Protein AF-A0A8S9NEA8-F1 (afdb_monomer)

Nearest PDB structures (foldseek):
  2g8v-assembly1_A  TM=5.689E-01  e=1.209E+00  Halalkalibacterium halodurans
  6dpm-assembly1_A  TM=5.812E-01  e=1.644E+00  Halalkalibacterium halodurans
  3ey1-assembly1_A  TM=5.734E-01  e=1.546E+00  Halalkalibacterium halodurans
  1zbl-assembly1_A  TM=5.628E-01  e=1.367E+00  Halalkalibacterium halodurans C-125
  6do9-assembly1_A  TM=5.686E-01  e=1.367E+00  Halalkalibacterium halodurans C-125

Structure (mmCIF, N/CA/C/O backbone):
data_AF-A0A8S9NEA8-F1
#
_entry.id   AF-A0A8S9NEA8-F1
#
loop_
_atom_site.group_PDB
_atom_site.id
_atom_site.type_symbol
_atom_site.label_atom_id
_atom_site.label_alt_id
_atom_site.label_comp_id
_atom_site.label_asym_id
_atom_site.label_entity_id
_atom_site.label_seq_id
_atom_site.pdbx_PDB_ins_code
_atom_site.Cartn_x
_atom_site.Cartn_y
_atom_site.Cartn_z
_atom_site.occupancy
_atom_site.B_iso_or_equiv
_atom_site.auth_seq_id
_atom_site.auth_comp_id
_atom_site.auth_asym_id
_atom_site.auth_atom_id
_atom_site.pdbx_PDB_model_num
ATOM 1 N N . MET A 1 1 ? 38.002 18.841 -51.056 1.00 40.88 1 MET A N 1
ATOM 2 C CA . MET A 1 1 ? 37.895 19.223 -49.633 1.00 40.88 1 MET A CA 1
ATOM 3 C C . MET A 1 1 ? 36.606 18.595 -49.121 1.00 40.88 1 MET A C 1
ATOM 5 O O . MET A 1 1 ? 35.541 19.046 -49.517 1.00 40.88 1 MET A O 1
ATOM 9 N N . GLY A 1 2 ? 36.700 17.456 -48.433 1.00 35.84 2 GLY A N 1
ATOM 10 C CA . GLY A 1 2 ? 35.537 16.647 -48.054 1.00 35.84 2 GLY A CA 1
ATOM 11 C C . GLY A 1 2 ? 34.791 17.227 -46.854 1.00 35.84 2 GLY A C 1
ATOM 12 O O . GLY A 1 2 ? 35.421 17.682 -45.902 1.00 35.84 2 GLY A O 1
ATOM 13 N N . MET A 1 3 ? 33.461 17.204 -46.924 1.00 48.31 3 MET A N 1
ATOM 14 C CA . MET A 1 3 ? 32.583 17.226 -45.757 1.00 48.31 3 MET A CA 1
ATOM 15 C C . MET A 1 3 ? 32.344 15.780 -45.316 1.00 48.31 3 MET A C 1
ATOM 17 O O . MET A 1 3 ? 32.078 14.955 -46.177 1.00 48.31 3 MET A O 1
ATOM 21 N N . GLU A 1 4 ? 32.435 15.516 -44.014 1.00 39.16 4 GLU A N 1
ATOM 22 C CA . GLU A 1 4 ? 31.802 14.449 -43.206 1.00 39.16 4 GLU A CA 1
ATOM 23 C C . GLU A 1 4 ? 32.553 14.476 -41.856 1.00 39.16 4 GLU A C 1
ATOM 25 O O . GLU A 1 4 ? 33.761 14.674 -41.829 1.00 39.16 4 GLU A O 1
ATOM 30 N N . GLY A 1 5 ? 31.974 14.393 -40.664 1.00 40.91 5 GLY A N 1
ATOM 31 C CA . GLY A 1 5 ? 30.708 13.825 -40.238 1.00 40.91 5 GLY A CA 1
ATOM 32 C C . GLY A 1 5 ? 30.970 13.126 -38.895 1.00 40.91 5 GLY A C 1
ATOM 33 O O . GLY A 1 5 ? 31.706 12.153 -38.848 1.00 40.91 5 GLY A O 1
ATOM 34 N N . SER A 1 6 ? 30.372 13.655 -37.825 1.00 44.97 6 SER A N 1
ATOM 35 C CA . SER A 1 6 ? 29.808 12.907 -36.686 1.00 44.97 6 SER A CA 1
ATOM 36 C C . SER A 1 6 ? 30.701 12.004 -35.816 1.00 44.97 6 SER A C 1
ATOM 38 O O . SER A 1 6 ? 31.128 10.936 -36.226 1.00 44.97 6 SER A O 1
ATOM 40 N N . HIS A 1 7 ? 30.789 12.330 -34.519 1.00 41.34 7 HIS A N 1
ATOM 41 C CA . HIS A 1 7 ? 30.150 11.518 -33.464 1.00 41.34 7 HIS A CA 1
ATOM 42 C C . HIS A 1 7 ? 30.279 12.201 -32.091 1.00 41.34 7 HIS A C 1
ATOM 44 O O . HIS A 1 7 ? 31.121 11.860 -31.262 1.00 41.34 7 HIS A O 1
ATOM 50 N N . GLY A 1 8 ? 29.388 13.157 -31.822 1.00 38.25 8 GLY A N 1
ATOM 51 C CA . GLY A 1 8 ? 29.035 13.502 -30.447 1.00 38.25 8 GLY A CA 1
ATOM 52 C C . GLY A 1 8 ? 28.154 12.386 -29.892 1.00 38.25 8 GLY A C 1
ATOM 53 O O . GLY A 1 8 ? 27.052 12.166 -30.389 1.00 38.25 8 GLY A O 1
ATOM 54 N N . LYS A 1 9 ? 28.648 11.631 -28.908 1.00 46.66 9 LYS A N 1
ATOM 55 C CA . LYS A 1 9 ? 27.812 10.699 -28.144 1.00 46.66 9 LYS A CA 1
ATOM 56 C C . LYS A 1 9 ? 26.938 11.520 -27.198 1.00 46.66 9 LYS A C 1
ATOM 58 O O . LYS A 1 9 ? 27.447 12.102 -26.247 1.00 46.66 9 LYS A O 1
ATOM 63 N N . ASP A 1 10 ? 25.646 11.573 -27.491 1.00 45.62 10 ASP A N 1
ATOM 64 C CA . ASP A 1 10 ? 24.635 12.220 -26.657 1.00 45.62 10 ASP A CA 1
ATOM 65 C C . ASP A 1 10 ? 24.378 11.405 -25.364 1.00 45.62 10 ASP A C 1
ATOM 67 O O . ASP A 1 10 ? 24.002 10.229 -25.452 1.00 45.62 10 ASP A O 1
ATOM 71 N N . PRO A 1 11 ? 24.565 11.974 -24.156 1.00 43.97 11 PRO A N 1
ATOM 72 C CA . PRO A 1 11 ? 24.272 11.314 -22.893 1.00 43.97 11 PRO A CA 1
ATOM 73 C C . PRO A 1 11 ? 22.848 11.653 -22.406 1.00 43.97 11 PRO A C 1
ATOM 75 O O . PRO A 1 11 ? 22.669 12.164 -21.306 1.00 43.97 11 PRO A O 1
ATOM 78 N N . THR A 1 12 ? 21.802 11.379 -23.188 1.00 49.34 12 THR A N 1
ATOM 79 C CA . THR A 1 12 ? 20.405 11.693 -22.785 1.00 49.34 12 THR A CA 1
ATOM 80 C C . THR A 1 12 ? 19.543 10.476 -22.441 1.00 49.34 12 THR A C 1
ATOM 82 O O . THR A 1 12 ? 18.463 10.623 -21.867 1.00 49.34 12 THR A O 1
ATOM 85 N N . HIS A 1 13 ? 20.021 9.251 -22.675 1.00 45.78 13 HIS A N 1
ATOM 86 C CA . HIS A 1 13 ? 19.213 8.032 -22.494 1.00 45.78 13 HIS A CA 1
ATOM 87 C C . HIS A 1 13 ? 19.044 7.548 -21.035 1.00 45.78 13 HIS A C 1
ATOM 89 O O . HIS A 1 13 ? 18.246 6.644 -20.782 1.00 45.78 13 HIS A O 1
ATOM 95 N N . GLY A 1 14 ? 19.750 8.141 -20.063 1.00 49.00 14 GLY A N 1
ATOM 96 C CA . GLY A 1 14 ? 19.662 7.753 -18.644 1.00 49.00 14 GLY A CA 1
ATOM 97 C C . GLY A 1 14 ? 18.519 8.416 -17.861 1.00 49.00 14 GLY A C 1
ATOM 98 O O . GLY A 1 14 ? 17.965 7.819 -16.940 1.00 49.00 14 GLY A O 1
ATOM 99 N N . ASN A 1 15 ? 18.108 9.628 -18.248 1.00 56.81 15 ASN A N 1
ATOM 100 C CA . ASN A 1 15 ? 17.265 10.485 -17.403 1.00 56.81 15 ASN A CA 1
ATOM 101 C C . ASN A 1 15 ? 15.751 10.234 -17.531 1.00 56.81 15 ASN A C 1
ATOM 103 O O . ASN A 1 15 ? 14.991 10.570 -16.625 1.00 56.81 15 ASN A O 1
ATOM 107 N N . THR A 1 16 ? 15.276 9.647 -18.630 1.00 61.97 16 THR A N 1
A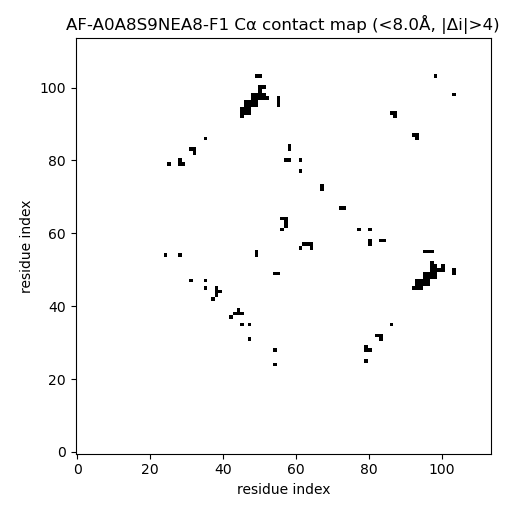TOM 108 C CA . THR A 1 16 ? 13.834 9.437 -18.871 1.00 61.97 16 THR A CA 1
ATOM 109 C C . THR A 1 16 ? 13.274 8.226 -18.123 1.00 61.97 16 THR A C 1
ATOM 111 O O . THR A 1 16 ? 12.157 8.281 -17.607 1.00 61.97 16 THR A O 1
ATOM 114 N N . LYS A 1 17 ? 14.057 7.148 -17.996 1.00 65.06 17 LYS A N 1
ATOM 115 C CA . LYS A 1 17 ? 13.655 5.925 -17.278 1.00 65.06 17 LYS A CA 1
ATOM 116 C C . LYS A 1 17 ? 13.479 6.166 -15.780 1.00 65.06 17 LYS A C 1
ATOM 118 O O . LYS A 1 17 ? 12.496 5.708 -15.206 1.00 65.06 17 LYS A O 1
ATOM 123 N N . LEU A 1 18 ? 14.391 6.930 -15.178 1.00 63.44 18 LEU A N 1
ATOM 124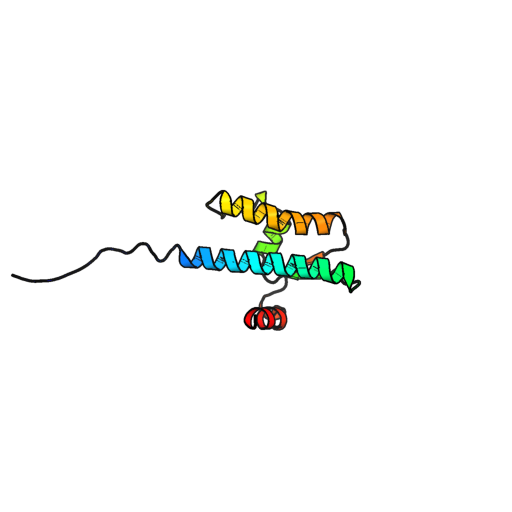 C CA . LEU A 1 18 ? 14.341 7.295 -13.760 1.00 63.44 18 LEU A CA 1
ATOM 125 C C . LEU A 1 18 ? 13.133 8.182 -13.452 1.00 63.44 18 LEU A C 1
ATOM 127 O O . LEU A 1 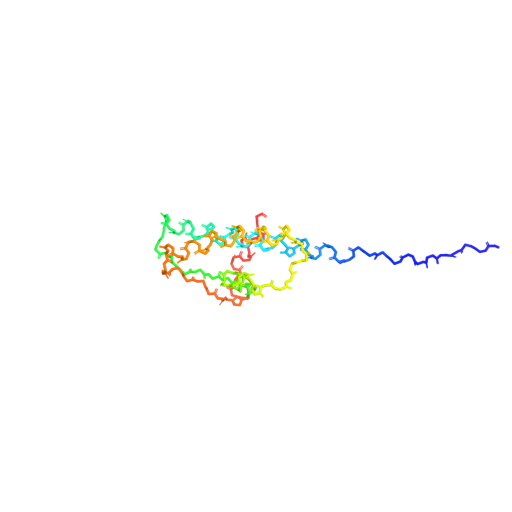18 ? 12.380 7.895 -12.526 1.00 63.44 18 LEU A O 1
ATOM 131 N N . LYS A 1 19 ? 12.875 9.194 -14.291 1.00 66.62 19 LYS A N 1
ATOM 132 C CA . LYS A 1 19 ? 11.679 10.042 -14.169 1.00 66.62 19 LYS A CA 1
ATOM 133 C C . LYS A 1 19 ? 10.390 9.221 -14.245 1.00 66.62 19 LYS A C 1
ATOM 135 O O . LYS A 1 19 ? 9.504 9.415 -13.419 1.00 66.62 19 LYS A O 1
ATOM 140 N N . LYS A 1 20 ? 10.301 8.276 -15.188 1.00 67.31 20 LYS A N 1
ATOM 141 C CA . LYS A 1 20 ? 9.135 7.389 -15.321 1.00 67.31 20 LYS A CA 1
ATOM 142 C C . LYS A 1 20 ? 8.960 6.475 -14.107 1.00 67.31 20 LYS A C 1
ATOM 144 O O . LYS A 1 20 ? 7.842 6.329 -13.628 1.00 67.31 20 LYS A O 1
ATOM 149 N N . ALA A 1 21 ? 10.045 5.888 -13.604 1.00 68.56 21 ALA A N 1
ATOM 150 C CA . ALA A 1 21 ? 10.004 5.070 -12.395 1.00 68.56 21 ALA A CA 1
ATOM 151 C C . ALA A 1 21 ? 9.520 5.888 -11.192 1.00 68.56 21 ALA A C 1
ATOM 153 O O . ALA A 1 21 ? 8.655 5.432 -10.459 1.00 68.56 21 ALA A O 1
ATOM 154 N N . ARG A 1 22 ? 9.996 7.126 -11.035 1.00 69.56 22 ARG A N 1
ATOM 155 C CA . ARG A 1 22 ? 9.573 8.007 -9.942 1.00 69.56 22 ARG A CA 1
ATOM 156 C C . ARG A 1 22 ? 8.072 8.302 -9.973 1.00 69.56 22 ARG A C 1
ATOM 158 O O . ARG A 1 22 ? 7.421 8.211 -8.943 1.00 69.56 22 ARG A O 1
ATOM 165 N N . VAL A 1 23 ? 7.525 8.595 -11.154 1.00 73.88 23 VAL A N 1
ATOM 166 C CA . VAL A 1 23 ? 6.079 8.816 -11.336 1.00 73.88 23 VAL A CA 1
ATOM 167 C C . VAL A 1 23 ? 5.269 7.549 -11.028 1.00 73.88 23 VAL A C 1
ATOM 169 O O . VAL A 1 23 ? 4.255 7.645 -10.344 1.00 73.88 23 VAL A O 1
ATOM 172 N N . ASP A 1 24 ? 5.733 6.370 -11.468 1.00 78.00 24 ASP A N 1
ATOM 173 C CA . ASP A 1 24 ? 5.087 5.074 -11.168 1.00 78.00 24 ASP A CA 1
ATOM 174 C C . ASP A 1 24 ? 5.015 4.819 -9.656 1.00 78.00 24 ASP A C 1
ATOM 176 O O . ASP A 1 24 ? 3.975 4.406 -9.148 1.00 78.00 24 ASP A O 1
ATOM 180 N N . ILE A 1 25 ? 6.096 5.113 -8.926 1.00 77.50 25 ILE A N 1
ATOM 181 C CA . ILE A 1 25 ? 6.152 4.921 -7.472 1.00 77.50 25 ILE A CA 1
ATOM 182 C C . ILE A 1 25 ? 5.173 5.863 -6.775 1.00 77.50 25 ILE A C 1
ATOM 184 O O . ILE A 1 25 ? 4.339 5.388 -6.011 1.00 77.50 25 ILE A O 1
ATOM 188 N N . THR A 1 26 ? 5.233 7.164 -7.078 1.00 80.94 26 THR A N 1
ATOM 189 C CA . THR A 1 26 ? 4.365 8.170 -6.449 1.00 80.94 26 THR A CA 1
ATOM 190 C C . THR A 1 26 ? 2.888 7.857 -6.657 1.00 80.94 26 THR A C 1
ATOM 192 O O . THR A 1 26 ? 2.103 7.934 -5.715 1.00 80.94 26 THR A O 1
ATOM 195 N N . PHE A 1 27 ? 2.497 7.484 -7.878 1.00 84.19 27 PHE A N 1
ATOM 196 C CA . PHE A 1 27 ? 1.103 7.167 -8.170 1.00 84.19 27 PHE A CA 1
ATOM 197 C C . PHE A 1 27 ? 0.631 5.939 -7.389 1.00 84.19 27 PHE A C 1
ATOM 199 O O . PHE A 1 27 ? -0.445 5.955 -6.798 1.00 84.19 27 PHE A O 1
ATOM 206 N N . ARG A 1 28 ? 1.453 4.886 -7.330 1.00 85.88 28 ARG A N 1
ATOM 207 C CA . ARG A 1 28 ? 1.099 3.654 -6.616 1.00 85.88 28 ARG A CA 1
ATOM 208 C C . ARG A 1 28 ? 1.061 3.847 -5.097 1.00 85.88 28 ARG A C 1
ATOM 210 O O . ARG A 1 28 ? 0.173 3.291 -4.456 1.00 85.88 28 ARG A O 1
ATOM 217 N N . THR A 1 29 ? 1.970 4.633 -4.515 1.00 85.94 29 THR A N 1
ATOM 218 C CA . THR A 1 29 ? 1.931 4.954 -3.075 1.00 85.94 29 THR A CA 1
ATOM 219 C C . THR A 1 29 ? 0.721 5.807 -2.722 1.00 85.94 29 THR A C 1
ATOM 221 O O . THR A 1 29 ? 0.056 5.538 -1.725 1.00 85.94 29 THR A O 1
ATOM 224 N N . GLU A 1 30 ? 0.394 6.796 -3.556 1.00 88.44 30 GLU A N 1
ATOM 225 C CA . GLU A 1 30 ? -0.773 7.650 -3.335 1.00 88.44 30 GLU A CA 1
ATOM 226 C C . GLU A 1 30 ? -2.068 6.842 -3.477 1.00 88.44 30 GLU A C 1
ATOM 228 O O . GLU A 1 30 ? -2.929 6.903 -2.603 1.00 88.44 30 GLU A O 1
ATOM 233 N N . ALA A 1 31 ? -2.181 5.995 -4.504 1.00 89.19 31 ALA A N 1
ATOM 234 C CA . ALA A 1 31 ? -3.323 5.098 -4.674 1.00 89.19 31 ALA A CA 1
ATOM 235 C C . ALA A 1 31 ? -3.510 4.156 -3.473 1.00 89.19 31 ALA A C 1
ATOM 237 O O . ALA A 1 31 ? -4.634 3.969 -3.009 1.00 89.19 31 ALA A O 1
ATOM 238 N N . LEU A 1 32 ? -2.420 3.603 -2.931 1.00 90.38 32 LEU A N 1
ATOM 239 C CA . LEU A 1 32 ? -2.466 2.769 -1.730 1.00 90.38 32 LEU A CA 1
ATOM 240 C C . LEU A 1 32 ? -2.954 3.556 -0.511 1.00 90.38 32 LEU A C 1
ATOM 242 O O . LEU A 1 32 ? -3.835 3.089 0.210 1.00 90.38 32 LEU A O 1
ATOM 246 N N . ARG A 1 33 ? -2.413 4.757 -0.294 1.00 90.94 33 ARG A N 1
ATOM 247 C CA . ARG A 1 33 ? -2.841 5.638 0.794 1.00 90.94 33 ARG A CA 1
ATOM 248 C C . ARG A 1 33 ? -4.337 5.938 0.691 1.00 90.94 33 ARG A C 1
ATOM 250 O O . ARG A 1 33 ? -5.046 5.788 1.685 1.00 90.94 33 ARG A O 1
ATOM 257 N N . TRP A 1 34 ? -4.819 6.315 -0.494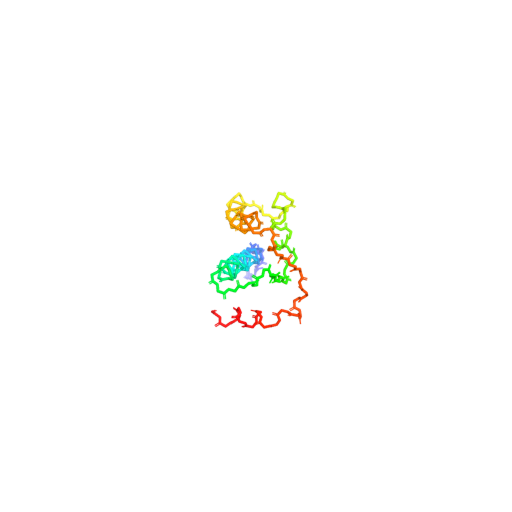 1.00 91.06 34 TRP A N 1
ATOM 258 C CA . TRP A 1 34 ? -6.244 6.544 -0.731 1.00 91.06 34 TRP A CA 1
ATOM 259 C C . TRP A 1 34 ? -7.066 5.292 -0.461 1.00 91.06 34 TRP A C 1
ATOM 261 O O . TRP A 1 34 ? -8.045 5.376 0.269 1.00 91.06 34 TRP A O 1
ATOM 271 N N . ALA A 1 35 ? -6.653 4.128 -0.966 1.00 91.31 35 ALA A N 1
ATOM 272 C CA . ALA A 1 35 ? -7.357 2.875 -0.719 1.00 91.31 35 ALA A CA 1
ATOM 273 C C . ALA A 1 35 ? -7.481 2.585 0.784 1.00 91.31 35 ALA A C 1
ATOM 275 O O . ALA A 1 35 ? -8.573 2.288 1.264 1.00 91.31 35 ALA A O 1
ATOM 276 N N . M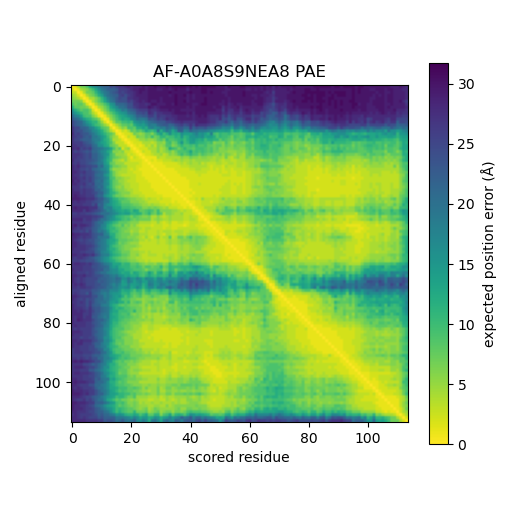ET A 1 36 ? -6.396 2.741 1.542 1.00 91.38 36 MET A N 1
ATOM 277 C CA . MET A 1 36 ? -6.397 2.540 2.991 1.00 91.38 36 MET A CA 1
ATOM 278 C C . MET A 1 36 ? -7.329 3.530 3.700 1.00 91.38 36 MET A C 1
ATOM 280 O O . MET A 1 36 ? -8.173 3.115 4.491 1.00 91.38 36 MET A O 1
ATOM 284 N N . GLN A 1 37 ? -7.237 4.823 3.381 1.00 91.19 37 GLN A N 1
ATOM 285 C CA . GLN A 1 37 ? -8.082 5.864 3.979 1.00 91.19 37 GLN A CA 1
ATOM 286 C C . GLN A 1 37 ? -9.564 5.705 3.616 1.00 91.19 37 GLN A C 1
ATOM 288 O O . GLN A 1 37 ? -10.430 5.875 4.472 1.00 91.19 37 GLN A O 1
ATOM 293 N N . SER A 1 38 ? -9.870 5.344 2.371 1.00 90.56 38 SER A N 1
ATOM 294 C CA . SER A 1 38 ? -11.239 5.109 1.912 1.00 90.56 38 SER A CA 1
ATOM 295 C C . SER A 1 38 ? -11.839 3.858 2.538 1.00 90.56 38 SER A C 1
ATOM 297 O O . SER A 1 38 ? -13.000 3.885 2.941 1.00 90.56 38 SER A O 1
ATOM 299 N N . MET A 1 39 ? -11.071 2.772 2.673 1.00 90.00 39 MET A N 1
ATOM 300 C CA . MET A 1 39 ? -11.577 1.577 3.345 1.00 90.00 39 MET A CA 1
ATOM 301 C C . MET A 1 39 ? -11.896 1.862 4.814 1.00 90.00 39 MET A C 1
ATOM 303 O O . MET A 1 39 ? -12.955 1.440 5.252 1.00 90.00 39 MET A O 1
ATOM 307 N N . LEU A 1 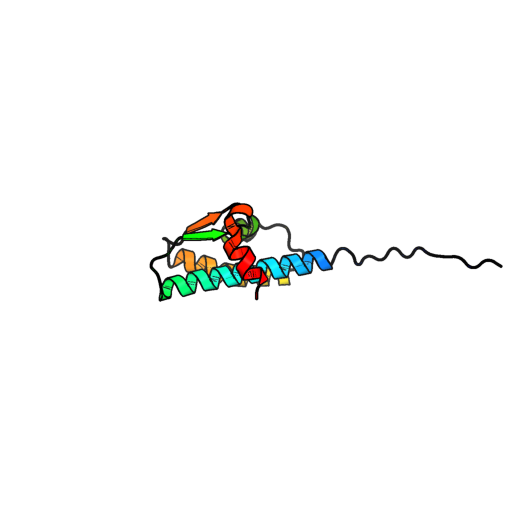40 ? -11.100 2.671 5.530 1.00 87.81 40 LEU A N 1
ATOM 308 C CA . LEU A 1 40 ? -11.443 3.095 6.901 1.00 87.81 40 LEU A CA 1
ATOM 309 C C . LEU A 1 40 ? -12.817 3.771 7.007 1.00 87.81 40 LEU A C 1
ATOM 311 O O . LEU A 1 40 ? -13.476 3.657 8.036 1.00 87.81 40 LEU A O 1
ATOM 315 N N . GLN A 1 41 ? -13.236 4.499 5.970 1.00 88.62 41 GLN A N 1
ATOM 316 C CA . GLN A 1 41 ? -14.499 5.241 5.971 1.00 88.62 41 GLN A CA 1
ATOM 317 C C . GLN A 1 41 ? -15.685 4.418 5.466 1.00 88.62 41 GLN A C 1
ATOM 319 O O . GLN A 1 41 ? -16.827 4.705 5.823 1.00 88.62 41 GLN A O 1
ATOM 324 N N . HIS A 1 42 ? -15.436 3.424 4.613 1.00 89.12 42 HIS A N 1
ATOM 325 C CA . HIS A 1 42 ? -16.488 2.810 3.801 1.00 89.12 42 HIS A CA 1
ATOM 326 C C . HIS A 1 42 ? -16.556 1.282 3.891 1.00 89.12 42 HIS A C 1
ATOM 328 O O . HIS A 1 42 ? -17.466 0.693 3.310 1.00 89.12 42 HIS A O 1
ATOM 334 N N . SER A 1 43 ? -15.621 0.616 4.574 1.00 87.38 43 SER A N 1
ATOM 335 C CA . SER A 1 43 ? -15.524 -0.845 4.568 1.00 87.38 43 SER A CA 1
ATOM 336 C C . SER A 1 43 ? -14.844 -1.408 5.820 1.00 87.38 43 SER A C 1
ATOM 338 O O . SER A 1 43 ? -14.130 -0.720 6.537 1.00 87.38 43 SER A O 1
ATOM 340 N N . SER A 1 44 ? -15.021 -2.705 6.065 1.00 86.50 44 SER A N 1
ATOM 341 C CA . SER A 1 44 ? -14.184 -3.469 6.999 1.00 86.50 44 SER A CA 1
ATOM 342 C C . SER A 1 44 ? -12.974 -4.108 6.306 1.00 86.50 44 SER A C 1
ATOM 344 O O . SER A 1 44 ? -12.299 -4.949 6.896 1.00 86.50 44 SER A O 1
ATOM 346 N N . CYS A 1 45 ? -12.723 -3.783 5.031 1.00 87.88 45 CYS A N 1
ATOM 347 C CA . CYS A 1 45 ? -11.579 -4.303 4.295 1.00 87.88 45 CYS A CA 1
ATOM 348 C C . CYS A 1 45 ? -10.275 -3.756 4.883 1.00 87.88 45 CYS A C 1
ATOM 350 O O . CYS A 1 45 ? -10.065 -2.550 4.976 1.00 87.88 45 CYS A O 1
ATOM 352 N N . GLN A 1 46 ? -9.396 -4.674 5.260 1.00 88.19 46 GLN A N 1
ATOM 353 C CA . GLN A 1 46 ? -8.108 -4.379 5.884 1.00 88.19 46 GLN A CA 1
ATOM 354 C C . GLN A 1 46 ? -6.948 -5.020 5.110 1.00 88.19 46 GLN A C 1
ATOM 356 O O . GLN A 1 46 ? -5.798 -4.921 5.519 1.00 88.19 46 GLN A O 1
ATOM 361 N N . SER A 1 47 ? -7.232 -5.718 4.008 1.00 91.19 47 SER A N 1
ATOM 362 C CA . SER A 1 47 ? -6.221 -6.401 3.199 1.00 91.19 47 SER A CA 1
ATOM 363 C C . SER A 1 47 ? -6.045 -5.676 1.873 1.00 91.19 47 SER A C 1
ATOM 365 O O . SER A 1 47 ? -7.004 -5.490 1.129 1.00 91.19 47 SER A O 1
ATOM 367 N N . PHE A 1 48 ? -4.811 -5.275 1.595 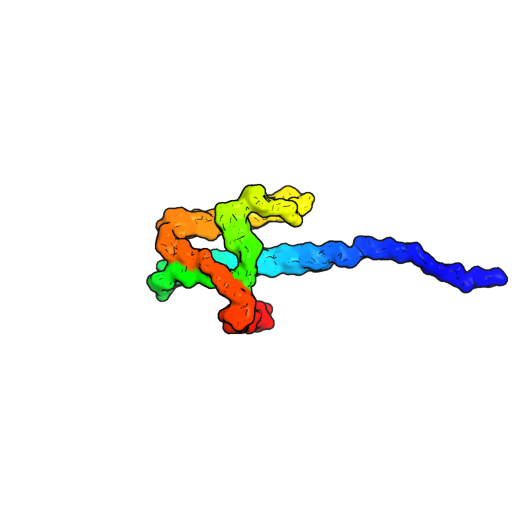1.00 90.94 48 PHE A N 1
ATOM 368 C CA . PHE A 1 48 ? -4.410 -4.535 0.411 1.00 90.94 48 PHE A CA 1
ATOM 369 C C . PHE A 1 48 ? -3.338 -5.321 -0.332 1.00 90.94 48 PHE A C 1
ATOM 371 O O . PHE A 1 48 ? -2.429 -5.894 0.272 1.00 90.94 48 PHE A O 1
ATOM 378 N N . GLU A 1 49 ? -3.429 -5.322 -1.652 1.00 91.69 49 GLU A N 1
ATOM 379 C CA . GLU A 1 49 ? -2.548 -6.098 -2.514 1.00 91.69 49 GLU A CA 1
ATOM 380 C C . GLU A 1 49 ? -1.750 -5.162 -3.419 1.00 91.69 49 GLU A C 1
ATOM 382 O O . GLU A 1 49 ? -2.283 -4.201 -3.973 1.00 91.69 49 GLU A O 1
ATOM 387 N N . ILE A 1 50 ? -0.448 -5.424 -3.545 1.00 90.25 50 ILE A N 1
ATOM 388 C CA . ILE A 1 50 ? 0.472 -4.624 -4.357 1.00 90.25 50 ILE A CA 1
ATOM 389 C C . ILE A 1 50 ? 1.266 -5.546 -5.280 1.00 90.25 50 ILE A C 1
ATOM 391 O O . ILE A 1 50 ? 1.841 -6.549 -4.859 1.00 90.25 50 ILE A O 1
ATOM 395 N N . ASP A 1 51 ? 1.377 -5.162 -6.546 1.00 87.56 51 ASP A N 1
ATOM 396 C CA . ASP A 1 51 ? 2.066 -5.914 -7.600 1.00 87.56 51 ASP A CA 1
ATOM 397 C C . ASP A 1 51 ? 3.556 -5.565 -7.785 1.00 87.56 51 ASP A C 1
ATOM 399 O O . ASP A 1 51 ? 4.287 -6.193 -8.565 1.00 87.56 51 ASP A O 1
ATOM 403 N N . ARG A 1 52 ? 4.044 -4.559 -7.054 1.00 84.62 52 ARG A N 1
ATOM 404 C CA . ARG A 1 52 ? 5.439 -4.104 -7.054 1.00 84.62 52 ARG A CA 1
ATOM 405 C C . ARG A 1 52 ? 6.145 -4.483 -5.757 1.00 84.62 52 ARG A C 1
ATOM 407 O O . ARG A 1 52 ? 5.965 -3.854 -4.720 1.00 84.62 52 ARG A O 1
ATOM 414 N N . ARG A 1 53 ? 7.061 -5.452 -5.848 1.00 82.44 53 ARG A N 1
ATOM 415 C CA . ARG A 1 53 ? 7.882 -5.905 -4.706 1.00 82.44 53 ARG A CA 1
ATOM 416 C C . ARG A 1 53 ? 8.681 -4.781 -4.047 1.00 82.44 53 ARG A C 1
ATOM 418 O O . ARG A 1 53 ? 8.843 -4.790 -2.833 1.00 82.44 53 ARG A O 1
ATOM 425 N N . TYR A 1 54 ? 9.162 -3.822 -4.837 1.00 78.31 54 TYR A N 1
ATOM 426 C CA . TYR A 1 54 ? 9.949 -2.715 -4.307 1.00 78.31 54 TYR A CA 1
ATOM 427 C C . TYR A 1 54 ? 9.128 -1.794 -3.388 1.00 78.31 54 TYR A C 1
ATOM 429 O O . TYR A 1 54 ? 9.674 -1.305 -2.411 1.00 78.31 54 TYR A O 1
ATOM 437 N N . LEU A 1 55 ? 7.823 -1.604 -3.643 1.00 82.19 55 LEU A N 1
ATOM 438 C CA . LEU A 1 55 ? 6.956 -0.778 -2.789 1.00 82.19 55 LEU A CA 1
ATOM 439 C C . LEU A 1 55 ? 6.781 -1.411 -1.413 1.00 82.19 55 LEU A C 1
ATOM 441 O O . LEU A 1 55 ? 6.873 -0.735 -0.398 1.00 82.19 55 LEU A O 1
ATOM 445 N N . ILE A 1 56 ? 6.579 -2.729 -1.378 1.00 86.56 56 ILE A N 1
ATOM 446 C CA . ILE A 1 56 ? 6.456 -3.473 -0.122 1.00 86.56 56 ILE A CA 1
ATOM 447 C C . ILE A 1 56 ? 7.759 -3.394 0.676 1.00 86.56 56 ILE A C 1
ATOM 449 O O . ILE A 1 56 ? 7.715 -3.258 1.896 1.00 86.56 56 ILE A O 1
ATOM 453 N N . ALA A 1 57 ? 8.910 -3.461 -0.000 1.00 83.00 57 ALA A N 1
ATOM 454 C CA . ALA A 1 57 ? 10.204 -3.267 0.644 1.00 83.00 57 ALA A CA 1
ATOM 455 C C . ALA A 1 57 ? 10.340 -1.847 1.218 1.00 83.00 57 ALA A C 1
ATOM 457 O O . ALA A 1 57 ? 10.678 -1.722 2.386 1.00 83.00 57 ALA A O 1
ATOM 458 N N . MET A 1 58 ? 9.989 -0.804 0.453 1.00 80.69 58 MET A N 1
ATOM 459 C CA . MET A 1 58 ? 10.024 0.592 0.920 1.00 80.69 58 MET A CA 1
ATOM 460 C C . MET A 1 58 ? 9.134 0.832 2.143 1.00 80.69 58 MET A C 1
ATOM 462 O O . MET A 1 58 ? 9.570 1.463 3.097 1.00 80.69 58 MET A O 1
ATOM 466 N N . ILE A 1 59 ? 7.906 0.303 2.138 1.00 82.81 59 ILE A N 1
ATOM 467 C CA . ILE A 1 59 ? 6.963 0.461 3.256 1.00 82.81 59 ILE A CA 1
ATOM 468 C C . ILE A 1 59 ? 7.496 -0.202 4.528 1.00 82.81 59 ILE A C 1
ATOM 470 O O . ILE A 1 59 ? 7.355 0.356 5.614 1.00 82.81 59 ILE A O 1
ATOM 474 N N . LYS A 1 60 ? 8.123 -1.376 4.400 1.00 83.19 60 LYS A N 1
ATOM 475 C CA . LYS A 1 60 ? 8.654 -2.130 5.544 1.00 83.19 60 LYS A CA 1
ATOM 476 C C . LYS A 1 60 ? 9.976 -1.585 6.064 1.00 83.19 60 LYS A C 1
ATOM 478 O O . LYS A 1 60 ? 10.187 -1.572 7.271 1.00 83.19 60 LYS A O 1
ATOM 483 N N . ASP A 1 61 ? 10.866 -1.203 5.161 1.00 77.62 61 ASP A N 1
ATOM 484 C CA . ASP A 1 61 ? 12.217 -0.779 5.492 1.00 77.62 61 ASP A CA 1
ATOM 485 C C . ASP A 1 61 ? 12.719 0.228 4.458 1.00 77.62 61 ASP A C 1
ATOM 487 O O . ASP A 1 61 ? 13.391 -0.097 3.475 1.00 77.62 61 ASP A O 1
ATOM 491 N N . LEU A 1 62 ? 12.378 1.485 4.715 1.00 70.00 62 LEU A N 1
ATOM 492 C CA . LEU A 1 62 ? 12.772 2.600 3.876 1.00 70.00 62 LEU A CA 1
ATOM 493 C C . LEU A 1 62 ? 14.293 2.834 3.886 1.00 70.00 62 LEU A C 1
ATOM 495 O O . LEU A 1 62 ? 14.852 3.247 2.873 1.00 70.00 62 LEU A O 1
ATOM 499 N N . GLN A 1 63 ? 14.966 2.523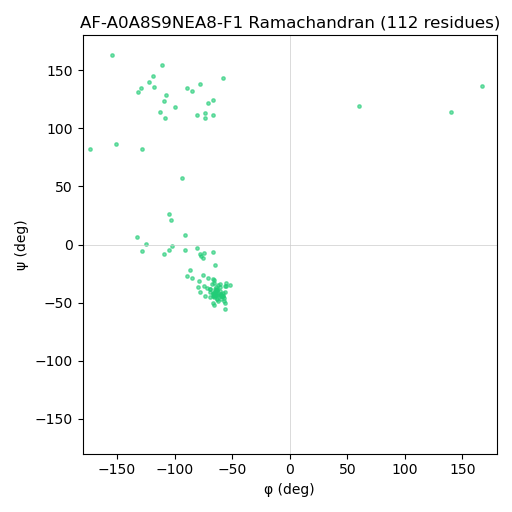 4.999 1.00 65.12 63 GLN A N 1
ATOM 500 C CA . GLN A 1 63 ? 16.410 2.723 5.170 1.00 65.12 63 GLN A CA 1
ATOM 501 C C . GLN A 1 63 ? 17.233 1.669 4.416 1.00 65.12 63 GLN A C 1
ATOM 503 O O . GLN A 1 63 ? 18.354 1.945 3.991 1.00 65.12 63 GLN A O 1
ATOM 508 N N . SER A 1 64 ? 16.671 0.481 4.178 1.00 63.81 64 SER A N 1
ATOM 509 C CA . SER A 1 64 ? 17.297 -0.547 3.336 1.00 63.81 64 SER A CA 1
ATOM 510 C C . SER A 1 64 ? 17.251 -0.257 1.835 1.00 63.81 64 SER A C 1
ATOM 512 O O . SER A 1 64 ? 17.842 -1.011 1.057 1.00 63.81 64 SER A O 1
ATOM 514 N N . TRP A 1 65 ? 16.548 0.795 1.394 1.00 63.53 65 TRP A N 1
ATOM 515 C CA . TRP A 1 65 ? 16.336 1.056 -0.027 1.00 63.53 65 TRP A CA 1
ATOM 516 C C . TRP A 1 65 ? 17.550 1.747 -0.687 1.00 63.53 65 TRP A C 1
ATOM 518 O O . TRP A 1 65 ? 17.784 2.931 -0.445 1.00 63.53 65 TRP A O 1
ATOM 528 N N . PRO A 1 66 ? 18.312 1.089 -1.588 1.00 52.31 66 PRO A N 1
ATOM 529 C CA . PRO A 1 66 ? 19.665 1.54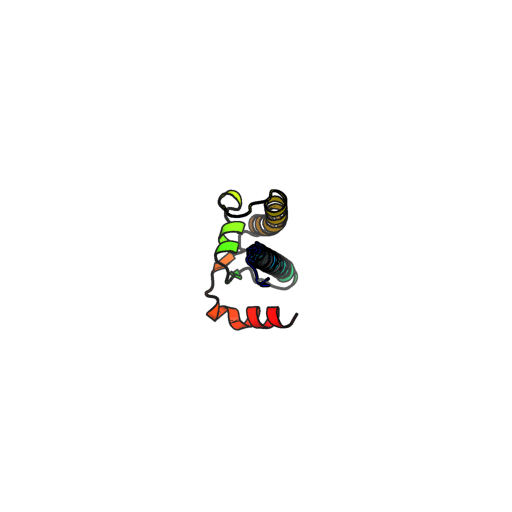8 -1.903 1.00 52.31 66 PRO A CA 1
ATOM 530 C C . PRO A 1 66 ? 19.813 2.260 -3.261 1.00 52.31 66 PRO A C 1
ATOM 532 O O . PRO A 1 66 ? 20.890 2.213 -3.846 1.00 52.31 66 PRO A O 1
ATOM 535 N N . ASN A 1 67 ? 18.771 2.894 -3.819 1.00 58.19 67 ASN A N 1
ATOM 536 C CA . ASN A 1 67 ? 18.802 3.260 -5.251 1.00 58.19 67 ASN A CA 1
ATOM 537 C C . ASN A 1 67 ? 18.389 4.686 -5.645 1.00 58.19 67 ASN A C 1
ATOM 539 O O . ASN A 1 67 ? 18.305 4.963 -6.842 1.00 58.19 67 ASN A O 1
ATOM 543 N N . PHE A 1 68 ? 18.148 5.598 -4.700 1.00 58.38 68 PHE A N 1
ATOM 544 C CA . PHE A 1 68 ? 17.890 6.999 -5.053 1.00 58.38 68 PHE A CA 1
ATOM 545 C C . PHE A 1 68 ? 19.138 7.853 -4.874 1.00 58.38 68 PHE A C 1
ATOM 547 O O . PHE A 1 68 ? 19.687 7.971 -3.783 1.00 58.38 68 PHE A O 1
ATOM 554 N N . SER A 1 69 ? 19.599 8.440 -5.979 1.00 57.66 69 SER A N 1
ATOM 555 C CA . SER A 1 69 ? 20.849 9.205 -6.040 1.00 57.66 69 SER A CA 1
ATOM 556 C C . SER A 1 69 ? 20.718 10.638 -5.525 1.00 57.66 69 SER A C 1
ATOM 558 O O . SER A 1 69 ? 21.715 11.355 -5.477 1.00 57.66 69 SER A O 1
ATOM 560 N N . THR A 1 70 ? 19.520 11.080 -5.137 1.00 67.25 70 THR A N 1
ATOM 561 C CA . THR A 1 70 ? 19.286 12.472 -4.743 1.00 67.25 70 THR A CA 1
ATOM 562 C C . THR A 1 70 ? 18.519 12.570 -3.431 1.00 67.25 70 THR A C 1
ATOM 564 O O . THR A 1 70 ? 17.460 11.970 -3.284 1.00 67.25 70 THR A O 1
ATOM 567 N N . GLN A 1 71 ? 19.016 13.391 -2.499 1.00 68.62 71 GLN A N 1
ATOM 568 C CA . GLN A 1 71 ? 18.385 13.650 -1.192 1.00 68.62 71 GLN A CA 1
ATOM 569 C C . GLN A 1 71 ? 16.910 14.065 -1.311 1.00 68.62 71 GLN A C 1
ATOM 571 O O . GLN A 1 71 ? 16.092 13.670 -0.492 1.00 68.62 71 GLN A O 1
ATOM 576 N N . MET A 1 72 ? 16.550 14.802 -2.368 1.00 68.81 72 MET A N 1
ATOM 577 C CA . MET A 1 72 ? 15.160 15.180 -2.653 1.00 68.81 72 MET A CA 1
ATOM 578 C C . MET A 1 72 ? 14.250 13.976 -2.911 1.00 68.81 72 MET A C 1
ATOM 580 O O . MET A 1 72 ? 13.075 14.011 -2.568 1.00 68.81 72 MET A O 1
ATOM 584 N N . GLU A 1 73 ? 14.773 12.922 -3.535 1.00 70.62 73 GLU A N 1
ATOM 585 C CA . GLU A 1 73 ? 14.005 11.710 -3.806 1.00 70.62 73 GLU A CA 1
ATOM 586 C C . GLU A 1 73 ? 13.806 10.925 -2.516 1.00 70.62 73 GLU A C 1
ATOM 588 O O . GLU A 1 73 ? 12.678 10.553 -2.225 1.00 70.62 73 GLU A O 1
ATOM 593 N N . ILE A 1 74 ? 14.855 10.779 -1.701 1.00 70.44 74 ILE A N 1
ATOM 594 C CA . ILE A 1 74 ? 14.760 10.165 -0.368 1.00 70.44 74 ILE A CA 1
ATOM 595 C C . ILE A 1 74 ? 13.721 10.899 0.484 1.00 70.44 74 ILE A C 1
ATOM 597 O O . ILE A 1 74 ? 12.794 10.260 0.962 1.00 70.44 74 ILE A O 1
ATOM 601 N N . PHE A 1 75 ? 13.795 12.231 0.575 1.00 75.12 75 PHE A N 1
ATOM 602 C CA . PHE A 1 75 ? 12.833 13.038 1.331 1.00 75.12 75 PHE A CA 1
ATOM 603 C C . PHE A 1 75 ? 11.395 12.869 0.817 1.00 75.12 75 PHE A C 1
ATOM 605 O O . PHE A 1 75 ? 10.458 12.708 1.595 1.00 75.12 75 PHE A O 1
ATOM 612 N N . PHE A 1 76 ? 11.201 12.868 -0.506 1.00 74.50 76 PHE A N 1
ATOM 613 C CA . PHE A 1 76 ? 9.875 12.664 -1.086 1.00 74.50 76 PHE A CA 1
ATOM 614 C C . PHE A 1 76 ? 9.337 11.255 -0.794 1.00 74.50 76 PHE A C 1
ATOM 616 O O . PHE A 1 76 ? 8.152 11.106 -0.514 1.00 74.50 76 PHE A O 1
ATOM 623 N N . PHE A 1 77 ? 10.186 10.224 -0.819 1.00 74.56 77 PHE A N 1
ATOM 624 C CA . PHE A 1 77 ? 9.785 8.860 -0.466 1.00 74.56 77 PHE A CA 1
ATOM 625 C C . PHE A 1 77 ? 9.547 8.677 1.037 1.00 74.56 77 PHE A C 1
ATOM 627 O O . PHE A 1 77 ? 8.593 7.987 1.398 1.00 74.56 77 PHE A O 1
ATOM 634 N N . GLU A 1 78 ? 10.339 9.321 1.897 1.00 79.00 78 GLU A N 1
ATOM 635 C CA . GLU A 1 78 ? 10.141 9.368 3.353 1.00 79.00 78 GLU A CA 1
ATOM 636 C C . GLU A 1 78 ? 8.758 9.902 3.702 1.00 79.00 78 GLU A C 1
ATOM 638 O O . GLU A 1 78 ? 7.963 9.176 4.301 1.00 79.00 78 GLU A O 1
ATOM 643 N N . GLN A 1 79 ? 8.414 11.095 3.215 1.00 79.69 79 GLN A N 1
ATOM 644 C CA . GLN A 1 79 ? 7.119 11.706 3.518 1.00 79.69 79 GLN A CA 1
ATOM 645 C C . GLN A 1 79 ? 5.925 10.866 3.034 1.00 79.69 79 GLN A C 1
ATOM 647 O O . GLN A 1 79 ? 4.890 10.817 3.695 1.00 79.69 79 GLN A O 1
ATOM 652 N N . GLN A 1 80 ? 6.040 10.203 1.878 1.00 75.75 80 GLN A N 1
ATOM 653 C CA . GLN A 1 80 ? 4.945 9.391 1.328 1.00 75.75 80 GLN A CA 1
ATOM 654 C C . GLN A 1 80 ? 4.763 8.071 2.084 1.00 75.75 80 GLN A C 1
ATOM 656 O O . GLN A 1 80 ? 3.641 7.594 2.269 1.00 75.75 80 GLN A O 1
ATOM 661 N N . THR A 1 81 ? 5.866 7.478 2.536 1.00 81.62 81 THR A N 1
ATOM 662 C CA . THR A 1 81 ? 5.850 6.187 3.229 1.00 81.62 81 THR A CA 1
ATOM 663 C C . THR A 1 81 ? 5.417 6.340 4.688 1.00 81.62 81 THR A C 1
ATOM 665 O O . THR A 1 81 ? 4.730 5.461 5.210 1.00 81.62 81 THR A O 1
ATOM 668 N N . GLU A 1 82 ? 5.723 7.478 5.318 1.00 86.06 82 GLU A N 1
ATOM 669 C CA . GLU A 1 82 ? 5.352 7.798 6.703 1.00 86.06 82 GLU A CA 1
ATOM 670 C C . GLU A 1 82 ? 3.837 7.710 6.941 1.00 86.06 82 GLU A C 1
ATOM 672 O O . GLU A 1 82 ? 3.394 7.148 7.944 1.00 86.06 82 GLU A O 1
ATOM 677 N N . VAL A 1 83 ? 3.015 8.192 6.002 1.00 87.06 83 VAL A N 1
ATOM 678 C CA . VAL A 1 83 ? 1.548 8.137 6.140 1.00 87.06 83 VAL A CA 1
ATOM 679 C C . VAL A 1 83 ? 1.049 6.692 6.120 1.00 87.06 83 VAL A C 1
ATOM 681 O O . VAL A 1 83 ? 0.214 6.314 6.940 1.00 87.06 83 VAL A O 1
ATOM 684 N N . ILE A 1 84 ? 1.572 5.865 5.213 1.00 88.56 84 ILE A N 1
ATOM 685 C CA . ILE A 1 84 ? 1.196 4.448 5.107 1.00 88.56 84 ILE A CA 1
ATOM 686 C C . ILE A 1 84 ? 1.640 3.683 6.359 1.00 88.56 84 ILE A C 1
ATOM 688 O O . ILE A 1 84 ? 0.854 2.920 6.918 1.00 88.56 84 ILE A O 1
ATOM 692 N N . GLN A 1 85 ? 2.861 3.926 6.842 1.00 88.25 85 GLN A N 1
ATOM 693 C CA . GLN A 1 85 ? 3.368 3.328 8.080 1.00 88.25 85 GLN A CA 1
ATOM 694 C C . GLN A 1 85 ? 2.540 3.750 9.295 1.00 88.25 85 GLN A C 1
ATOM 696 O O . GLN A 1 85 ? 2.162 2.906 10.102 1.00 88.25 85 GLN A O 1
ATOM 701 N N . THR A 1 86 ? 2.187 5.032 9.392 1.00 89.94 86 THR A N 1
ATOM 702 C CA . THR A 1 86 ? 1.307 5.546 10.450 1.00 89.94 86 THR A CA 1
ATOM 703 C C . THR A 1 86 ? -0.045 4.843 10.418 1.00 89.94 86 THR A C 1
ATOM 705 O O . THR A 1 86 ? -0.529 4.398 11.456 1.00 89.94 86 THR A O 1
ATOM 708 N N . LEU A 1 87 ? -0.636 4.663 9.231 1.00 89.06 87 LEU A N 1
ATOM 709 C CA . LEU A 1 87 ? -1.879 3.906 9.084 1.00 89.06 87 LEU A CA 1
ATOM 710 C C . LEU A 1 87 ? -1.714 2.450 9.547 1.00 89.06 87 LEU A C 1
ATOM 712 O O . LEU A 1 87 ? -2.596 1.944 10.229 1.00 89.06 87 LEU A O 1
ATOM 716 N N . GLN A 1 88 ? -0.594 1.786 9.256 1.00 88.38 88 GLN A N 1
ATOM 717 C CA . GLN A 1 88 ? -0.341 0.428 9.760 1.00 88.38 88 GLN A CA 1
ATOM 718 C C . GLN A 1 88 ? -0.140 0.372 11.283 1.00 88.38 88 GLN A C 1
ATOM 720 O O . GLN A 1 88 ? -0.555 -0.597 11.913 1.00 88.38 88 GLN A O 1
ATOM 725 N N . ILE A 1 89 ? 0.463 1.400 11.889 1.00 89.94 89 ILE A N 1
ATOM 726 C CA . ILE A 1 89 ? 0.630 1.499 13.349 1.00 89.94 89 ILE A CA 1
ATOM 727 C C . ILE A 1 89 ? -0.723 1.724 14.032 1.00 89.94 89 ILE A C 1
ATOM 729 O O . ILE A 1 89 ? -1.025 1.080 15.036 1.00 89.94 89 ILE A O 1
ATOM 733 N N . CYS A 1 90 ? -1.548 2.624 13.495 1.00 90.88 90 CYS A N 1
ATOM 734 C CA . CYS A 1 90 ? -2.872 2.919 14.041 1.00 90.88 90 CYS A CA 1
ATOM 735 C C . CYS A 1 90 ? -3.876 1.779 13.813 1.00 90.88 90 CYS A C 1
ATOM 737 O O . CYS A 1 90 ? -4.795 1.611 14.614 1.00 90.88 90 CYS A O 1
ATOM 739 N N . PHE A 1 91 ? -3.704 1.003 12.741 1.00 89.12 91 PHE A N 1
ATOM 740 C CA . PHE A 1 91 ? -4.595 -0.084 12.343 1.00 89.12 91 PHE A CA 1
ATOM 741 C C . PHE A 1 91 ? -3.783 -1.369 12.114 1.00 89.12 91 PHE A C 1
ATOM 743 O O . PHE A 1 91 ? -3.465 -1.699 10.972 1.00 89.12 91 PHE A O 1
ATOM 750 N N . PRO A 1 92 ? -3.454 -2.129 13.178 1.00 86.94 92 PRO A N 1
ATOM 751 C CA . PRO A 1 92 ? -2.561 -3.289 13.087 1.00 86.94 92 PRO A CA 1
ATOM 752 C C . PRO A 1 92 ? -3.123 -4.439 12.239 1.00 86.94 92 PRO A C 1
ATOM 754 O O . PRO A 1 92 ? -2.372 -5.300 11.782 1.00 86.94 92 PRO A O 1
ATOM 757 N N . ASP A 1 93 ? -4.434 -4.448 11.993 1.00 89.31 93 ASP A N 1
ATOM 758 C CA . ASP A 1 93 ? -5.076 -5.421 11.111 1.00 89.31 93 ASP A CA 1
ATOM 759 C C . ASP A 1 93 ? -4.830 -5.136 9.620 1.00 89.31 93 ASP A C 1
ATOM 761 O O . ASP A 1 93 ? -5.107 -5.997 8.779 1.00 89.31 93 ASP A O 1
ATOM 765 N N . PHE A 1 94 ? -4.298 -3.955 9.274 1.00 90.25 94 PHE A N 1
ATOM 766 C CA . PHE A 1 94 ? -3.955 -3.605 7.900 1.00 90.25 94 PHE A CA 1
ATOM 767 C C . PHE A 1 94 ? -2.811 -4.466 7.369 1.00 90.25 94 PHE A C 1
ATOM 769 O O . PHE A 1 94 ? -1.646 -4.336 7.752 1.00 90.25 94 PHE A O 1
ATOM 776 N N . LYS A 1 95 ? -3.146 -5.328 6.411 1.00 90.56 95 LYS A N 1
ATOM 777 C CA . LYS A 1 95 ? -2.220 -6.250 5.759 1.00 90.56 95 LYS A CA 1
ATOM 778 C C . LYS A 1 95 ? -1.944 -5.779 4.348 1.00 90.56 95 LYS A C 1
ATOM 780 O O . LYS A 1 95 ? -2.865 -5.560 3.574 1.00 90.56 95 LYS A O 1
ATOM 785 N N . ILE A 1 96 ? -0.664 -5.673 4.015 1.00 90.88 96 ILE A N 1
ATOM 786 C CA . ILE A 1 96 ? -0.203 -5.399 2.658 1.00 90.88 96 ILE A CA 1
ATOM 787 C C . ILE A 1 96 ? 0.528 -6.644 2.155 1.00 90.88 96 ILE A C 1
ATOM 789 O O . ILE A 1 96 ? 1.577 -7.012 2.697 1.00 90.88 96 ILE A O 1
ATOM 793 N N . SER A 1 97 ? -0.023 -7.305 1.140 1.00 91.19 97 SER A N 1
ATOM 794 C CA . SER A 1 97 ? 0.545 -8.506 0.521 1.00 91.19 97 SER A CA 1
ATOM 795 C C . SER A 1 97 ? 1.035 -8.236 -0.900 1.00 91.19 97 SER A C 1
ATOM 797 O O . SER A 1 97 ? 0.587 -7.326 -1.595 1.00 91.19 97 SER A O 1
ATOM 799 N N . TYR A 1 98 ? 2.006 -9.042 -1.329 1.00 90.81 98 TYR A N 1
ATOM 800 C CA . TYR A 1 98 ? 2.468 -9.045 -2.709 1.00 90.81 98 TYR A CA 1
ATOM 801 C C . TYR A 1 98 ? 1.581 -9.949 -3.560 1.00 90.81 98 TYR A C 1
ATOM 803 O O . TYR A 1 98 ? 1.406 -11.116 -3.207 1.00 90.81 98 TYR A O 1
ATOM 811 N N . ILE A 1 99 ? 1.149 -9.450 -4.716 1.00 91.69 99 ILE A N 1
ATOM 812 C CA . ILE A 1 99 ? 0.541 -10.266 -5.771 1.00 91.69 99 ILE A CA 1
ATOM 813 C C . ILE A 1 99 ? 1.374 -10.195 -7.061 1.00 91.69 99 ILE A C 1
ATOM 815 O O . ILE A 1 99 ? 1.988 -9.173 -7.359 1.00 91.69 99 ILE A O 1
ATOM 819 N N . PRO A 1 100 ? 1.473 -11.268 -7.861 1.00 89.38 100 PRO A N 1
ATOM 820 C CA . PRO A 1 100 ? 2.056 -11.186 -9.196 1.00 89.38 100 PRO A CA 1
ATOM 821 C C . PRO A 1 100 ? 1.307 -10.177 -10.073 1.00 89.38 100 PRO A C 1
ATOM 823 O O . PRO A 1 100 ? 0.084 -10.118 -10.043 1.00 89.38 100 PRO A O 1
ATOM 826 N N . ARG A 1 101 ? 2.024 -9.442 -10.932 1.00 84.88 101 ARG A N 1
ATOM 827 C CA . ARG A 1 101 ? 1.413 -8.444 -11.828 1.00 84.88 101 ARG A CA 1
ATOM 828 C C . ARG A 1 101 ? 0.302 -9.012 -12.718 1.00 84.88 101 ARG A C 1
ATOM 830 O O . ARG A 1 101 ? -0.694 -8.343 -12.916 1.00 84.88 101 ARG A O 1
ATOM 837 N N . ALA A 1 102 ? 0.448 -10.258 -13.170 1.00 84.56 102 ALA A N 1
ATOM 838 C CA . ALA A 1 102 ? -0.567 -10.969 -13.956 1.00 84.56 102 ALA A CA 1
ATOM 839 C C . ALA A 1 102 ? -1.861 -11.292 -13.178 1.00 84.56 102 ALA A C 1
ATOM 841 O O . ALA A 1 102 ? -2.787 -11.860 -13.736 1.00 84.56 102 ALA A O 1
ATOM 842 N N . GLN A 1 103 ? -1.899 -11.022 -11.871 1.00 86.50 103 GLN A N 1
ATOM 843 C CA . GLN A 1 103 ? -3.097 -11.127 -11.033 1.00 86.50 103 GLN A CA 1
ATOM 844 C C . GLN A 1 103 ? -3.672 -9.744 -10.696 1.00 86.50 103 GLN A C 1
ATOM 846 O O . GLN A 1 103 ? -4.738 -9.656 -10.099 1.00 86.50 103 GLN A O 1
ATOM 851 N N . ASN A 1 104 ? -2.991 -8.666 -11.098 1.00 86.06 104 ASN A N 1
ATOM 852 C CA . ASN A 1 104 ? -3.375 -7.283 -10.833 1.00 86.06 104 ASN A CA 1
ATOM 853 C C . ASN A 1 104 ? -4.003 -6.600 -12.064 1.00 86.06 104 ASN A C 1
ATOM 855 O O . ASN A 1 104 ? -4.008 -5.374 -12.166 1.00 86.06 104 ASN A O 1
ATOM 859 N N . ASP A 1 105 ? -4.518 -7.382 -13.016 1.00 84.44 105 ASP A N 1
ATOM 860 C CA . ASP A 1 105 ? -4.962 -6.886 -14.324 1.00 84.44 105 ASP A CA 1
ATOM 861 C C . ASP A 1 105 ? -6.083 -5.844 -14.212 1.00 84.44 105 ASP A C 1
ATOM 863 O O . ASP A 1 105 ? -6.125 -4.887 -14.986 1.00 84.44 105 ASP A O 1
ATOM 867 N N . ILE A 1 106 ? -6.972 -5.989 -13.223 1.00 86.25 106 ILE A N 1
ATOM 868 C CA . ILE A 1 106 ? -8.074 -5.048 -12.985 1.00 86.25 106 ILE A CA 1
ATOM 869 C C . ILE A 1 106 ? -7.525 -3.690 -12.539 1.00 86.25 106 ILE A C 1
ATOM 871 O O . ILE A 1 106 ? -7.880 -2.667 -13.123 1.00 86.25 106 ILE A O 1
ATOM 875 N N . ALA A 1 107 ? -6.644 -3.661 -11.535 1.00 84.88 107 ALA A N 1
ATOM 876 C CA . ALA A 1 107 ? -6.097 -2.404 -11.032 1.00 84.88 107 ALA A CA 1
ATOM 877 C C . ALA A 1 107 ? -5.159 -1.743 -12.054 1.00 84.88 107 ALA A C 1
ATOM 879 O O . ALA A 1 107 ? -5.215 -0.527 -12.226 1.00 84.88 107 ALA A O 1
ATOM 880 N N . ASP A 1 108 ? -4.348 -2.527 -12.775 1.00 82.88 108 ASP A N 1
ATOM 881 C CA . ASP A 1 108 ? -3.498 -2.014 -13.859 1.00 82.88 108 ASP A CA 1
ATOM 882 C C . ASP A 1 108 ? -4.353 -1.442 -15.012 1.00 82.88 108 ASP A C 1
ATOM 884 O O . ASP A 1 108 ? -3.998 -0.405 -15.575 1.00 82.88 108 ASP A O 1
ATOM 888 N N . SER A 1 109 ? -5.503 -2.055 -15.328 1.00 84.88 109 SER A N 1
ATOM 889 C CA . SER A 1 109 ? -6.448 -1.523 -16.325 1.00 84.88 109 SER A CA 1
ATOM 890 C C . SER A 1 109 ? -7.072 -0.204 -15.873 1.00 84.88 109 SER A C 1
ATOM 892 O O . SER A 1 109 ? -7.119 0.741 -16.655 1.00 84.88 109 SER A O 1
ATOM 894 N N . LEU A 1 110 ? -7.492 -0.107 -14.607 1.00 82.88 110 LEU A N 1
ATOM 895 C CA . LEU A 1 110 ? -8.048 1.126 -14.035 1.00 82.88 110 LEU A CA 1
ATOM 896 C C . LEU A 1 110 ? -7.013 2.261 -13.999 1.00 82.88 110 LEU A C 1
ATOM 898 O O . LEU A 1 110 ? -7.332 3.406 -14.319 1.00 82.88 110 LEU A O 1
ATOM 902 N N . ALA A 1 111 ? -5.758 1.946 -13.675 1.00 77.69 111 ALA A N 1
ATOM 903 C CA . ALA A 1 111 ? -4.664 2.914 -13.683 1.00 77.69 111 ALA A CA 1
ATOM 904 C C . ALA A 1 111 ? -4.323 3.422 -15.096 1.00 77.69 111 ALA A C 1
ATOM 906 O O . ALA A 1 111 ? -3.872 4.553 -15.245 1.00 77.69 111 ALA A O 1
ATOM 907 N N . GLY A 1 112 ? -4.539 2.606 -16.134 1.00 66.81 112 GLY A N 1
ATOM 908 C CA . GLY A 1 112 ? -4.331 2.990 -17.535 1.00 66.81 112 GLY A CA 1
ATOM 909 C C . GLY A 1 112 ? -5.438 3.866 -18.131 1.00 66.81 112 GLY A C 1
ATOM 910 O O . GLY A 1 112 ? -5.270 4.368 -19.241 1.00 66.81 112 GLY A O 1
ATOM 911 N N . THR A 1 113 ? -6.556 4.037 -17.418 1.00 53.50 113 THR A N 1
ATOM 912 C CA . THR A 1 113 ? -7.727 4.807 -17.874 1.00 53.50 113 THR A CA 1
ATOM 913 C C . THR A 1 113 ? -7.851 6.212 -17.272 1.00 53.50 113 THR A C 1
ATOM 915 O O . THR A 1 113 ? -8.803 6.911 -17.616 1.00 53.50 113 THR A O 1
ATOM 918 N N . ALA A 1 114 ? -6.930 6.620 -16.391 1.00 46.41 114 ALA A N 1
ATOM 919 C CA . ALA A 1 114 ? -6.949 7.909 -15.687 1.00 46.41 114 ALA A CA 1
ATOM 920 C C . ALA A 1 114 ? -6.104 8.996 -16.372 1.00 46.41 114 ALA A C 1
ATOM 922 O O . ALA A 1 114 ? -5.018 8.666 -16.903 1.00 46.41 114 ALA A O 1
#

Organism: Brassica cretica (NCBI:txid69181)

Solvent-accessible surface area (backbone atoms only — not comparable to full-atom values): 7091 Å² total; per-residue (Å²): 136,87,88,85,81,88,82,84,83,78,91,66,82,70,62,60,62,55,53,50,51,51,53,55,50,53,52,53,53,51,51,50,47,48,51,55,57,48,22,73,77,74,47,90,66,41,74,45,78,40,59,51,69,65,58,58,44,41,63,76,39,58,87,76,58,89,78,72,94,42,73,70,54,51,52,54,50,50,63,61,38,49,56,52,45,48,48,38,70,79,36,75,74,51,40,80,44,83,43,61,56,91,76,38,55,68,62,56,51,56,63,72,72,112

Radius of gyration: 19.33 Å; Cα contacts (8 Å, |Δi|>4): 69; chains: 1; bounding box: 54×30×64 Å

Secondary structure (DSSP, 8-state):
------------TTHHHHHHHHHHHHHHHHHHHHHHHHHHHH----EEEES-HHHHHHHH-STT-----SHHHHHHHHHHHHHHHHHHHH-TT-EEEE--GGG-HHHHHHHTT-

pLDDT: mean 75.92, std 15.93, range [35.84, 91.69]

Mean predicted aligned error: 10.66 Å

Sequence (114 aa):
MGMEGSHGKDPTHGNTKLKKARVDITFRTEALRWAMQSMLQHSSCQSFEIDRRYLIAMIKDLQSWPNFSTQMEIFFFEQQTEVIQTLQICFPDFKISYIPRAQNDIADSLAGTA

Foldseek 3Di:
DDDDDDDDPDPPVPPPVVVVVLVVLVVQLVVVLCVLVVCVVPHPDQEAEDQDPVNVVCLVCVPPNDDDPDPVSSVVSVVSSVSVNVSCVVPVSRHYYYDHPVVCVPVVVVVVVD